Protein AF-A0A554KX60-F1 (afdb_monomer)

Structure (mmCIF, N/CA/C/O backbone):
data_AF-A0A554KX60-F1
#
_entry.id   AF-A0A554KX60-F1
#
loop_
_atom_site.group_PDB
_atom_site.id
_atom_site.type_symbol
_atom_site.label_atom_id
_atom_site.label_alt_id
_atom_site.label_comp_id
_atom_site.label_asym_id
_atom_site.label_entity_id
_atom_site.label_seq_id
_atom_site.pdbx_PDB_ins_code
_atom_site.Cartn_x
_atom_site.Cartn_y
_atom_site.Cartn_z
_atom_site.occupancy
_atom_site.B_iso_or_equiv
_atom_site.auth_seq_id
_atom_site.auth_comp_id
_atom_site.auth_asym_id
_atom_site.auth_atom_id
_atom_site.pdbx_PDB_model_num
ATOM 1 N N . MET A 1 1 ? 31.983 -10.894 28.088 1.00 49.62 1 MET A N 1
ATOM 2 C CA . MET A 1 1 ? 31.022 -10.189 27.208 1.00 49.62 1 MET A CA 1
ATOM 3 C C . MET A 1 1 ? 31.665 -9.902 25.844 1.00 49.62 1 MET A C 1
ATOM 5 O O . MET A 1 1 ? 32.229 -8.835 25.673 1.00 49.62 1 MET A O 1
ATOM 9 N N . LYS A 1 2 ? 31.689 -10.860 24.899 1.00 52.59 2 LYS A N 1
ATOM 10 C CA . LYS A 1 2 ? 32.369 -10.691 23.585 1.00 52.59 2 LYS A CA 1
ATOM 11 C C . LYS A 1 2 ? 31.673 -11.379 22.389 1.00 52.59 2 LYS A C 1
ATOM 13 O O . LYS A 1 2 ? 32.311 -11.606 21.372 1.00 52.59 2 LYS A O 1
ATOM 18 N N . LYS A 1 3 ? 30.386 -11.745 22.478 1.00 52.78 3 LYS A N 1
ATOM 19 C CA . LYS A 1 3 ? 29.718 -12.544 21.420 1.00 52.78 3 LYS A CA 1
ATOM 20 C C . LYS A 1 3 ? 28.420 -11.954 20.846 1.00 52.78 3 LYS A C 1
ATOM 22 O O . LYS A 1 3 ? 27.692 -12.668 20.177 1.00 52.78 3 LYS A O 1
ATOM 27 N N . LEU A 1 4 ? 28.138 -10.668 21.065 1.00 55.62 4 LEU A N 1
ATOM 28 C CA . LEU A 1 4 ? 26.902 -10.028 20.575 1.00 55.62 4 LEU A CA 1
ATOM 29 C C . LEU A 1 4 ? 27.042 -9.311 19.221 1.00 55.62 4 LEU A C 1
ATOM 31 O O . LEU A 1 4 ? 26.045 -8.861 18.673 1.00 55.62 4 LEU A O 1
ATOM 35 N N . PHE A 1 5 ? 28.251 -9.210 18.664 1.00 54.62 5 PHE A N 1
ATOM 36 C CA . PHE A 1 5 ? 28.483 -8.448 17.433 1.00 54.62 5 PHE A CA 1
ATOM 37 C C . PHE A 1 5 ? 28.232 -9.189 16.097 1.00 54.62 5 PHE A C 1
ATOM 39 O O . PHE A 1 5 ? 27.848 -8.516 15.144 1.00 54.62 5 PHE A O 1
ATOM 46 N N . PRO A 1 6 ? 28.384 -10.527 15.953 1.00 54.75 6 PRO A N 1
ATOM 47 C CA . PRO A 1 6 ? 28.265 -11.142 14.627 1.00 54.75 6 PRO A CA 1
ATOM 48 C C . PRO A 1 6 ? 26.807 -11.303 14.166 1.00 54.75 6 PRO A C 1
ATOM 50 O O . PRO A 1 6 ? 26.554 -11.432 12.974 1.00 54.75 6 PRO A O 1
ATOM 53 N N . THR A 1 7 ? 25.836 -11.257 15.083 1.00 55.84 7 THR A N 1
ATOM 54 C CA . THR A 1 7 ? 24.418 -11.489 14.767 1.00 55.84 7 THR A CA 1
ATOM 55 C C . THR A 1 7 ? 23.736 -10.274 14.129 1.00 55.84 7 THR A C 1
ATOM 57 O O . THR A 1 7 ? 22.766 -10.439 13.398 1.00 55.84 7 THR A O 1
ATOM 60 N N . LEU A 1 8 ? 24.260 -9.061 14.344 1.00 53.97 8 LEU A N 1
ATOM 61 C CA . LEU A 1 8 ? 23.749 -7.833 13.715 1.00 53.97 8 LEU A CA 1
ATOM 62 C C . LEU A 1 8 ? 24.118 -7.735 12.226 1.00 53.97 8 LEU A C 1
ATOM 64 O O . LEU A 1 8 ? 23.374 -7.146 11.449 1.00 53.97 8 LEU A O 1
ATOM 68 N N . LEU A 1 9 ? 25.223 -8.360 11.810 1.00 55.12 9 LEU A N 1
ATOM 69 C CA . LEU A 1 9 ? 25.667 -8.392 10.411 1.00 55.12 9 LEU A CA 1
ATOM 70 C C . LEU A 1 9 ? 24.905 -9.420 9.561 1.00 55.12 9 LEU A C 1
ATOM 72 O O . LEU A 1 9 ? 24.833 -9.268 8.347 1.00 55.12 9 LEU A O 1
ATOM 76 N N . ALA A 1 10 ? 24.289 -10.426 10.189 1.00 56.16 10 ALA A N 1
ATOM 77 C CA . ALA A 1 10 ? 23.431 -11.400 9.509 1.00 56.16 10 ALA A CA 1
ATOM 78 C C . ALA A 1 10 ? 22.021 -10.858 9.198 1.00 56.16 10 ALA A C 1
ATOM 80 O O . ALA A 1 10 ? 21.285 -11.472 8.432 1.00 56.16 10 ALA A O 1
ATOM 81 N N . PHE A 1 11 ? 21.656 -9.710 9.780 1.00 54.94 11 PHE A N 1
ATOM 82 C CA . PHE A 1 11 ? 20.419 -8.974 9.497 1.00 54.94 11 PHE A CA 1
ATOM 83 C C . PHE A 1 11 ? 20.669 -7.715 8.656 1.00 54.94 11 PHE A C 1
ATOM 85 O O . PHE A 1 11 ? 19.781 -6.874 8.515 1.00 54.94 11 PHE A O 1
ATOM 92 N N . ALA A 1 12 ? 21.873 -7.565 8.090 1.00 57.66 12 ALA A N 1
ATOM 93 C CA . ALA A 1 12 ? 22.060 -6.632 6.994 1.00 57.66 12 ALA A CA 1
ATOM 94 C C . ALA A 1 12 ? 21.225 -7.170 5.827 1.00 57.66 12 ALA A C 1
ATOM 96 O O . ALA A 1 12 ? 21.450 -8.311 5.403 1.00 57.66 12 ALA A O 1
ATOM 97 N N . PRO A 1 13 ? 20.232 -6.414 5.335 1.00 61.53 13 PRO A N 1
ATOM 98 C CA . PRO A 1 13 ? 19.430 -6.895 4.238 1.00 61.53 13 PRO A CA 1
ATOM 99 C C . PRO A 1 13 ? 20.387 -7.136 3.077 1.00 61.53 13 PRO A C 1
ATOM 101 O O . PRO A 1 13 ? 21.130 -6.243 2.669 1.00 61.53 13 PRO A O 1
ATOM 104 N N . SER A 1 14 ? 20.427 -8.378 2.606 1.00 54.72 14 SER A N 1
ATOM 105 C CA . SER A 1 14 ? 21.337 -8.844 1.563 1.00 54.72 14 SER A CA 1
ATOM 106 C C . SER A 1 14 ? 20.935 -8.309 0.187 1.00 54.72 14 SER A C 1
ATOM 108 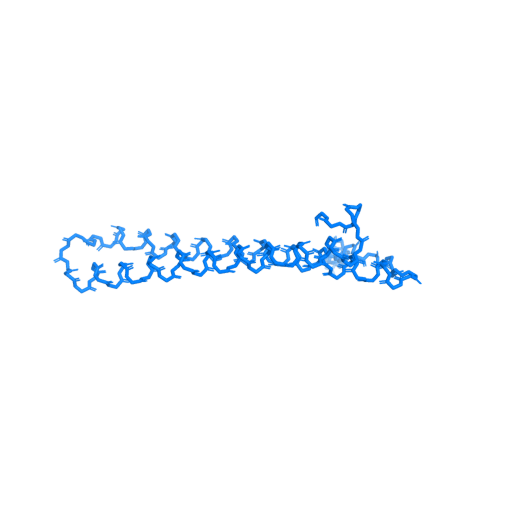O O . SER A 1 14 ? 21.009 -9.021 -0.809 1.00 54.72 14 SER A O 1
ATOM 110 N N . PHE A 1 15 ? 20.550 -7.033 0.114 1.00 55.22 15 PHE A N 1
ATOM 111 C CA . PHE A 1 15 ? 20.606 -6.228 -1.094 1.00 55.22 15 PHE A CA 1
ATOM 112 C C . PHE A 1 15 ? 22.085 -5.999 -1.420 1.00 55.22 15 PHE A C 1
ATOM 114 O O . PHE A 1 15 ? 22.609 -4.889 -1.359 1.00 55.22 15 PHE A O 1
ATOM 121 N N . ALA A 1 16 ? 22.796 -7.083 -1.727 1.00 49.97 16 ALA A N 1
ATOM 122 C CA . ALA A 1 16 ? 23.960 -6.999 -2.574 1.00 49.97 16 ALA A CA 1
ATOM 123 C C . ALA A 1 16 ? 23.444 -6.388 -3.880 1.00 49.97 16 ALA A C 1
ATOM 125 O O . ALA A 1 16 ? 22.784 -7.045 -4.682 1.00 49.97 16 ALA A O 1
ATOM 126 N N . LEU A 1 17 ? 23.635 -5.076 -3.988 1.00 54.38 17 LEU A N 1
ATOM 127 C CA . LEU A 1 17 ? 23.272 -4.233 -5.109 1.00 54.38 17 LEU A CA 1
ATOM 128 C C . LEU A 1 17 ? 23.979 -4.761 -6.360 1.00 54.38 17 LEU A C 1
ATOM 130 O O . LEU A 1 17 ? 25.075 -4.321 -6.698 1.00 54.38 17 LEU A O 1
ATOM 134 N N . ALA A 1 18 ? 23.342 -5.682 -7.077 1.00 56.53 18 ALA A N 1
ATOM 135 C CA . ALA A 1 18 ? 23.541 -5.785 -8.510 1.00 56.53 18 ALA A CA 1
ATOM 136 C C . ALA A 1 18 ? 22.934 -4.511 -9.112 1.00 56.53 18 ALA A C 1
ATOM 138 O O . ALA A 1 18 ? 21.760 -4.473 -9.479 1.00 56.53 18 ALA A O 1
ATOM 139 N N . ALA A 1 19 ? 23.709 -3.423 -9.090 1.00 58.84 19 ALA A N 1
ATOM 140 C CA . ALA A 1 19 ? 23.312 -2.170 -9.706 1.00 58.84 19 ALA A CA 1
ATOM 141 C C . ALA A 1 19 ? 23.093 -2.443 -11.203 1.00 58.84 19 ALA A C 1
ATOM 143 O O . ALA A 1 19 ? 23.999 -2.962 -11.861 1.00 58.84 19 ALA A O 1
ATOM 144 N N . PRO A 1 20 ? 21.899 -2.165 -11.745 1.00 61.06 20 PRO A N 1
ATOM 145 C CA . PRO A 1 20 ? 21.617 -2.444 -13.140 1.00 61.06 20 PRO A CA 1
ATOM 146 C C . PRO A 1 20 ? 22.523 -1.584 -14.024 1.00 61.06 20 PRO A C 1
ATOM 148 O O . PRO A 1 20 ? 22.617 -0.372 -13.842 1.00 61.06 20 PRO A O 1
ATOM 151 N N . THR A 1 21 ? 23.188 -2.219 -14.984 1.00 73.56 21 THR A N 1
ATOM 152 C CA . THR A 1 21 ? 24.113 -1.572 -15.929 1.00 73.56 21 THR A CA 1
ATOM 153 C C . THR A 1 21 ? 23.397 -0.838 -17.061 1.00 73.56 21 THR A C 1
ATOM 155 O O . THR A 1 21 ? 24.014 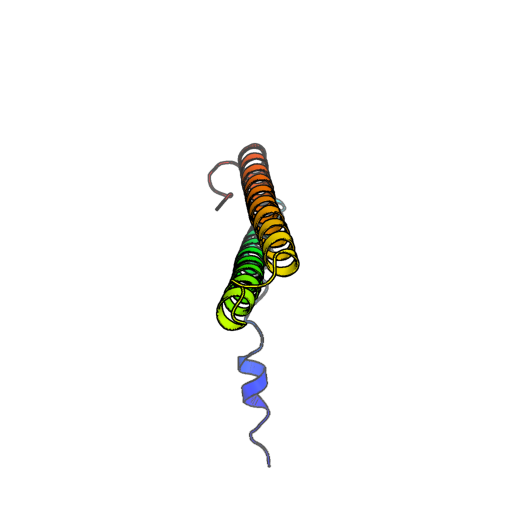-0.050 -17.770 1.00 73.56 21 THR A O 1
ATOM 158 N N . ASP A 1 22 ? 22.090 -1.064 -17.204 1.00 78.94 22 ASP A N 1
ATOM 159 C CA . ASP A 1 22 ? 21.263 -0.560 -18.295 1.00 78.94 22 ASP A CA 1
ATOM 160 C C . ASP A 1 22 ? 20.068 0.235 -17.765 1.00 78.94 22 ASP A C 1
ATOM 162 O O . ASP A 1 22 ? 19.444 -0.135 -16.766 1.00 78.94 22 ASP A O 1
ATOM 166 N N . PHE A 1 23 ? 19.669 1.285 -18.493 1.00 74.69 23 PHE A N 1
ATOM 167 C CA . PHE A 1 23 ? 18.499 2.112 -18.162 1.00 74.69 23 PHE A CA 1
ATOM 168 C C . PHE A 1 23 ? 17.221 1.273 -17.995 1.00 74.69 23 PHE A C 1
ATOM 170 O O . PHE A 1 23 ? 16.427 1.502 -17.083 1.00 74.69 23 PHE A O 1
ATOM 177 N N . LYS A 1 24 ? 17.059 0.231 -18.823 1.00 73.62 24 LYS A N 1
ATOM 178 C CA . LYS A 1 24 ? 15.931 -0.707 -18.731 1.00 73.62 24 LYS A CA 1
ATOM 179 C C . LYS A 1 24 ? 15.958 -1.519 -17.429 1.00 73.62 24 LYS A C 1
ATOM 181 O O . LYS A 1 24 ? 14.914 -1.732 -16.820 1.00 73.62 24 LYS A O 1
ATOM 186 N N . GLY A 1 25 ? 17.146 -1.934 -16.986 1.00 70.38 25 GLY A N 1
ATOM 187 C CA . GLY A 1 25 ? 17.334 -2.617 -15.706 1.00 70.3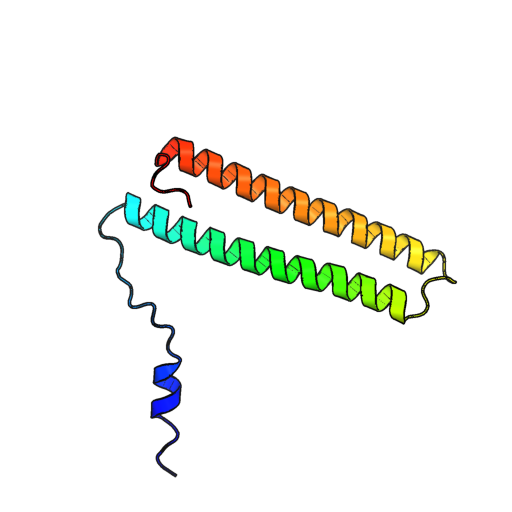8 25 GLY A CA 1
ATOM 188 C C . GLY A 1 25 ? 17.053 -1.701 -14.513 1.00 70.38 25 GLY A C 1
ATOM 189 O O . GLY A 1 25 ? 16.440 -2.137 -13.543 1.00 70.38 25 GLY A O 1
ATOM 190 N N . LEU A 1 26 ? 17.424 -0.418 -14.607 1.00 74.56 26 LEU A N 1
ATOM 191 C CA . LEU A 1 26 ? 17.154 0.583 -13.570 1.00 74.56 26 LEU A CA 1
ATOM 192 C C . LEU A 1 26 ? 15.653 0.857 -13.411 1.00 74.56 26 LEU A C 1
ATOM 194 O O . LEU A 1 26 ? 15.147 0.909 -12.288 1.00 74.56 26 LEU A O 1
ATOM 198 N N . ILE A 1 27 ? 14.925 0.968 -14.526 1.00 73.69 27 ILE A N 1
ATOM 199 C CA . ILE A 1 27 ? 13.469 1.137 -14.498 1.00 73.69 27 ILE A CA 1
ATOM 200 C C . ILE A 1 27 ? 12.784 -0.104 -13.918 1.00 73.69 27 ILE A C 1
ATOM 202 O O . ILE A 1 27 ? 11.917 0.039 -13.060 1.00 73.69 27 ILE A O 1
ATOM 206 N N . ASN A 1 28 ? 13.192 -1.309 -14.322 1.00 73.38 28 ASN A N 1
ATOM 207 C CA . ASN A 1 28 ? 12.638 -2.544 -13.768 1.00 73.38 28 ASN A CA 1
ATOM 208 C C . ASN A 1 28 ? 12.852 -2.651 -12.257 1.00 73.38 28 ASN A C 1
ATOM 210 O O . ASN A 1 28 ? 11.909 -2.947 -11.533 1.00 73.38 28 ASN A O 1
ATOM 214 N N . LEU A 1 29 ? 14.073 -2.385 -11.780 1.00 74.75 29 LEU A N 1
ATOM 215 C CA . LEU A 1 29 ? 14.391 -2.422 -10.352 1.00 74.75 29 LEU A CA 1
ATOM 216 C C . LEU A 1 29 ? 13.514 -1.433 -9.571 1.00 74.75 29 LEU A C 1
ATOM 218 O O . LEU A 1 29 ? 13.014 -1.754 -8.494 1.00 74.75 29 LEU A O 1
ATOM 222 N N . THR A 1 30 ? 13.304 -0.243 -10.138 1.00 72.56 30 THR A N 1
ATOM 223 C CA . THR A 1 30 ? 12.456 0.799 -9.551 1.00 72.56 30 THR A CA 1
ATOM 224 C C . THR A 1 30 ? 10.989 0.370 -9.516 1.00 72.56 30 THR A C 1
ATOM 226 O O . THR A 1 30 ? 10.334 0.526 -8.490 1.00 72.56 30 THR A O 1
ATOM 229 N N . LEU A 1 31 ? 10.468 -0.204 -10.603 1.00 72.75 31 LEU A N 1
ATOM 230 C CA . LEU A 1 31 ? 9.091 -0.698 -10.673 1.00 72.75 31 LEU A CA 1
ATOM 231 C C . LEU A 1 31 ? 8.838 -1.863 -9.715 1.00 72.75 31 LEU A C 1
ATOM 233 O O . LEU A 1 31 ? 7.786 -1.901 -9.084 1.00 72.75 31 LEU A O 1
ATOM 237 N N . ASP A 1 32 ? 9.803 -2.768 -9.568 1.00 74.62 32 ASP A N 1
ATOM 238 C CA . ASP A 1 32 ? 9.714 -3.895 -8.640 1.00 74.62 32 ASP A CA 1
ATOM 239 C C . ASP A 1 32 ? 9.666 -3.406 -7.183 1.00 74.62 32 ASP A C 1
ATOM 241 O O . ASP A 1 32 ? 8.772 -3.770 -6.418 1.00 74.6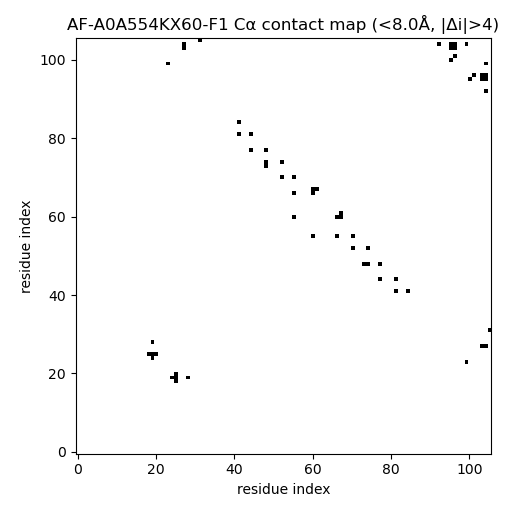2 32 ASP A O 1
ATOM 245 N N . HIS A 1 33 ? 10.535 -2.454 -6.820 1.00 75.19 33 HIS A N 1
ATOM 246 C CA . HIS A 1 33 ? 10.501 -1.820 -5.498 1.00 75.19 33 HIS A CA 1
ATOM 247 C C . HIS A 1 33 ? 9.195 -1.062 -5.246 1.00 75.19 33 HIS A C 1
ATOM 249 O O . HIS A 1 33 ? 8.644 -1.139 -4.145 1.00 75.19 33 HIS A O 1
ATOM 255 N N . ILE A 1 34 ? 8.680 -0.348 -6.253 1.00 75.69 34 ILE A N 1
ATOM 256 C CA . ILE A 1 34 ? 7.384 0.326 -6.158 1.00 75.69 34 ILE A CA 1
ATOM 257 C C . ILE A 1 34 ? 6.279 -0.705 -5.934 1.00 75.69 34 ILE A C 1
ATOM 259 O O . ILE A 1 34 ? 5.485 -0.503 -5.024 1.00 75.69 34 ILE A O 1
ATOM 263 N N . ASN A 1 35 ? 6.238 -1.810 -6.686 1.00 75.00 35 ASN A N 1
ATOM 264 C CA . ASN A 1 35 ? 5.228 -2.861 -6.526 1.00 75.00 35 ASN A CA 1
ATOM 265 C C . ASN A 1 35 ? 5.250 -3.473 -5.122 1.00 75.00 35 ASN A C 1
ATOM 267 O O . ASN A 1 35 ? 4.197 -3.589 -4.492 1.00 75.00 35 ASN A O 1
ATOM 271 N N . VAL A 1 36 ? 6.433 -3.809 -4.602 1.00 79.75 36 VAL A N 1
ATOM 272 C CA . VAL A 1 36 ? 6.585 -4.345 -3.241 1.00 79.75 36 VAL A CA 1
ATOM 273 C C . VAL A 1 36 ? 6.110 -3.332 -2.196 1.00 79.75 36 VAL A C 1
ATOM 275 O O . VAL A 1 36 ? 5.347 -3.686 -1.295 1.00 79.75 36 VAL A O 1
ATOM 278 N N . ALA A 1 37 ? 6.499 -2.060 -2.330 1.00 75.44 37 ALA A N 1
ATOM 279 C CA . ALA A 1 37 ? 6.065 -1.001 -1.423 1.00 75.44 37 ALA A CA 1
ATOM 280 C 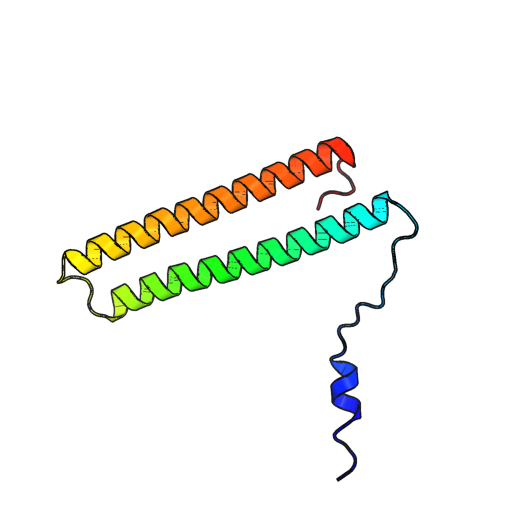C . ALA A 1 37 ? 4.543 -0.782 -1.479 1.00 75.44 37 ALA A C 1
ATOM 282 O O . ALA A 1 37 ? 3.896 -0.652 -0.440 1.00 75.44 37 ALA A O 1
ATOM 283 N N . LEU A 1 38 ? 3.953 -0.799 -2.676 1.00 79.50 38 LEU A N 1
ATOM 284 C CA . LEU A 1 38 ? 2.513 -0.657 -2.893 1.00 79.50 38 LEU A CA 1
ATOM 285 C C . LEU A 1 38 ? 1.741 -1.802 -2.241 1.00 79.50 38 LEU A C 1
ATOM 287 O O . LEU A 1 38 ? 0.744 -1.561 -1.565 1.00 79.50 38 LEU A O 1
ATOM 291 N N . PHE A 1 39 ? 2.228 -3.034 -2.396 1.00 78.62 39 PHE A N 1
ATOM 292 C CA . PHE A 1 39 ? 1.628 -4.215 -1.783 1.00 78.62 39 PHE A CA 1
ATOM 293 C C . PHE A 1 39 ? 1.702 -4.155 -0.252 1.00 78.62 39 PHE A C 1
ATOM 295 O O . PHE A 1 39 ? 0.710 -4.417 0.431 1.00 78.62 39 PHE A O 1
ATOM 302 N N . ALA A 1 40 ? 2.839 -3.721 0.299 1.00 78.56 40 ALA A N 1
ATOM 303 C CA . ALA A 1 40 ? 2.994 -3.505 1.735 1.00 78.56 40 ALA A CA 1
ATOM 304 C C . ALA A 1 40 ? 2.026 -2.432 2.271 1.00 78.56 40 ALA A C 1
ATOM 306 O O . ALA A 1 40 ? 1.394 -2.634 3.311 1.00 78.56 40 ALA A O 1
ATOM 307 N N . ILE A 1 41 ? 1.855 -1.320 1.545 1.00 80.50 41 ILE A N 1
ATOM 308 C CA . ILE A 1 41 ? 0.892 -0.261 1.887 1.00 80.50 41 ILE A CA 1
ATOM 309 C C . ILE A 1 41 ? -0.545 -0.786 1.817 1.00 80.50 41 ILE A C 1
ATOM 311 O O . ILE A 1 41 ? -1.341 -0.490 2.705 1.00 80.50 41 ILE A O 1
ATOM 315 N N . LEU A 1 42 ? -0.878 -1.591 0.806 1.00 82.25 42 LEU A N 1
ATOM 316 C CA . LEU A 1 42 ? -2.193 -2.217 0.651 1.00 82.25 42 LEU A CA 1
ATOM 317 C C . LEU A 1 42 ? -2.533 -3.119 1.841 1.00 82.25 42 LEU A C 1
ATOM 319 O O . LEU A 1 42 ? -3.618 -2.996 2.407 1.00 82.25 42 LEU A O 1
ATOM 323 N N . ILE A 1 43 ? -1.594 -3.970 2.261 1.00 81.81 43 ILE A N 1
ATOM 324 C CA . ILE A 1 43 ? -1.758 -4.833 3.436 1.00 81.81 43 ILE A CA 1
ATOM 325 C C . ILE A 1 43 ? -1.945 -3.990 4.701 1.00 81.81 43 ILE A C 1
ATOM 327 O O . ILE A 1 43 ? -2.879 -4.232 5.466 1.00 81.81 43 ILE A O 1
ATOM 331 N N . LEU A 1 44 ? -1.103 -2.976 4.917 1.00 82.75 44 LEU A N 1
ATOM 332 C CA . LEU A 1 44 ? -1.221 -2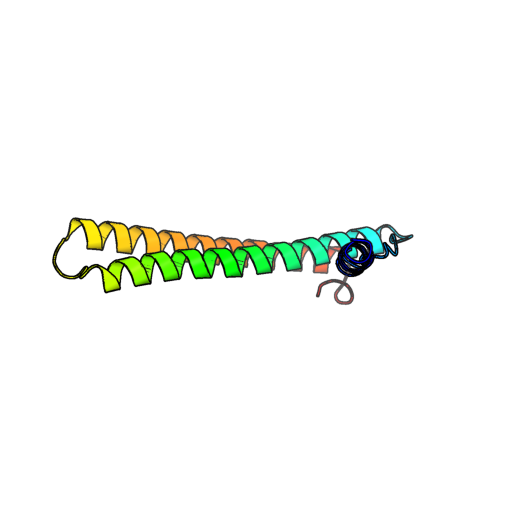.079 6.071 1.00 82.75 44 LEU A CA 1
ATOM 333 C C . LEU A 1 44 ? -2.567 -1.350 6.098 1.00 82.75 44 LEU A C 1
ATOM 335 O O . LEU A 1 44 ? -3.228 -1.320 7.137 1.00 82.75 44 LEU A O 1
ATOM 339 N N . ALA A 1 45 ? -2.999 -0.799 4.964 1.00 80.19 45 ALA A N 1
ATOM 340 C CA . ALA A 1 45 ? -4.293 -0.143 4.832 1.00 80.19 45 ALA A CA 1
ATOM 341 C C . ALA A 1 45 ? -5.435 -1.110 5.170 1.00 80.19 45 ALA A C 1
ATOM 343 O O . ALA A 1 45 ? -6.349 -0.752 5.914 1.00 80.19 45 ALA A O 1
ATOM 344 N N . TRP A 1 46 ? -5.347 -2.354 4.697 1.00 82.56 46 TRP A N 1
ATOM 345 C CA . TRP A 1 46 ? -6.318 -3.399 5.001 1.00 82.56 46 TRP A CA 1
ATOM 346 C C . TRP A 1 46 ? -6.388 -3.682 6.508 1.00 82.56 46 TRP A C 1
ATOM 348 O O . TRP A 1 46 ? -7.466 -3.612 7.097 1.00 82.56 46 TRP A O 1
ATOM 358 N N . PHE A 1 47 ? -5.245 -3.891 7.169 1.00 84.81 47 PHE A N 1
ATOM 359 C CA . PHE A 1 47 ? -5.191 -4.084 8.622 1.00 84.81 47 PHE A CA 1
ATOM 360 C C . PHE A 1 47 ? -5.783 -2.905 9.396 1.00 84.81 47 PHE A C 1
ATOM 362 O O . PHE A 1 47 ? -6.527 -3.118 10.350 1.00 84.81 47 PHE A O 1
ATOM 369 N N . VAL A 1 48 ? -5.499 -1.666 8.988 1.00 83.88 48 VAL A N 1
ATOM 370 C CA . VAL A 1 48 ? -6.036 -0.470 9.653 1.00 83.88 48 VAL A CA 1
ATOM 371 C C . VAL A 1 48 ? -7.557 -0.405 9.522 1.00 83.88 48 VAL A C 1
ATOM 373 O O . VAL A 1 48 ? -8.241 -0.187 10.523 1.00 83.88 48 VAL A O 1
ATOM 376 N N . VAL A 1 49 ? -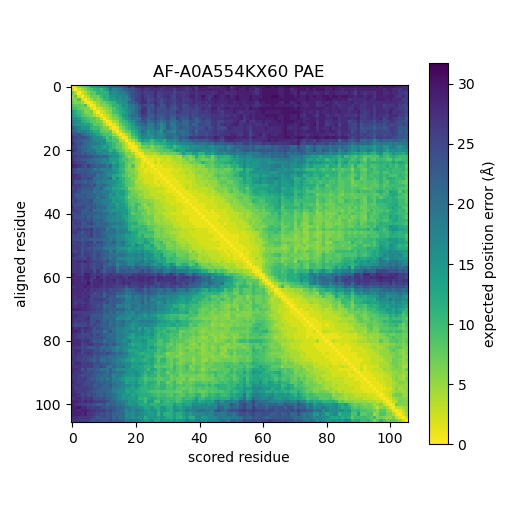8.101 -0.626 8.323 1.00 81.06 49 VAL A N 1
ATOM 377 C CA . VAL A 1 49 ? -9.553 -0.615 8.091 1.00 81.06 49 VAL A CA 1
ATOM 378 C C . VAL A 1 49 ? -10.231 -1.706 8.922 1.00 81.06 49 VAL A C 1
ATOM 380 O O . VAL A 1 49 ? -11.174 -1.415 9.660 1.00 81.06 49 VAL A O 1
ATOM 383 N N . PHE A 1 50 ? -9.717 -2.936 8.894 1.00 81.31 50 PHE A N 1
ATOM 384 C CA . PHE A 1 50 ? -10.291 -4.045 9.659 1.00 81.31 50 PHE A CA 1
ATOM 385 C C . PHE A 1 50 ? -10.136 -3.881 11.172 1.00 81.31 50 PHE A C 1
ATOM 387 O O . PHE A 1 50 ? -11.072 -4.188 11.903 1.00 81.31 50 PHE A O 1
ATOM 394 N N . ALA A 1 51 ? -9.022 -3.335 11.663 1.00 82.69 51 ALA A N 1
ATOM 395 C CA . ALA A 1 51 ? -8.845 -3.043 13.085 1.00 82.69 51 ALA A CA 1
ATOM 396 C C . ALA A 1 51 ? -9.843 -1.983 13.576 1.00 82.69 51 ALA A C 1
ATOM 398 O O . ALA A 1 51 ? -10.411 -2.116 14.661 1.00 82.69 51 ALA A O 1
ATOM 399 N N . LYS A 1 52 ? -10.111 -0.949 12.765 1.00 78.50 52 LYS A N 1
ATOM 400 C CA . LYS A 1 52 ? -11.144 0.054 13.065 1.00 78.50 52 LYS A CA 1
ATOM 401 C C . LYS A 1 52 ? -12.536 -0.573 13.074 1.00 78.50 52 LYS A C 1
ATOM 403 O O . LYS A 1 52 ? -13.315 -0.284 13.979 1.00 78.50 52 LYS A O 1
ATOM 408 N N . ILE A 1 53 ? -12.831 -1.456 12.119 1.00 76.38 53 ILE A N 1
ATOM 409 C CA . ILE A 1 53 ? -14.106 -2.181 12.052 1.00 76.38 53 ILE A CA 1
ATOM 410 C C . ILE A 1 53 ? -14.285 -3.102 13.269 1.00 76.38 53 ILE A C 1
ATOM 412 O O . ILE A 1 53 ? -15.314 -3.045 13.939 1.00 76.38 53 ILE A O 1
ATOM 416 N N . ALA A 1 54 ? -13.273 -3.904 13.601 1.00 79.06 54 ALA A N 1
ATOM 417 C CA . ALA A 1 54 ? -13.290 -4.816 14.741 1.00 79.06 54 ALA A CA 1
ATOM 418 C C . ALA A 1 54 ? -13.415 -4.066 16.075 1.00 79.06 54 ALA A C 1
ATOM 420 O O . ALA A 1 54 ? -14.184 -4.478 16.940 1.00 79.06 54 ALA A O 1
ATOM 421 N N . GLY A 1 55 ? -12.730 -2.926 16.220 1.00 75.31 55 GLY A N 1
ATOM 422 C CA . GLY A 1 55 ? -12.876 -2.044 17.378 1.00 75.31 55 GLY A CA 1
ATOM 423 C C . GLY A 1 55 ? -14.293 -1.482 17.526 1.00 75.31 55 GLY A C 1
ATOM 424 O O . GLY A 1 55 ? -14.785 -1.351 18.644 1.00 75.31 55 GLY A O 1
ATOM 425 N N . TYR A 1 56 ? -14.985 -1.213 16.416 1.00 70.38 56 TYR A N 1
ATOM 426 C CA . TYR A 1 56 ? -16.390 -0.795 16.423 1.00 70.38 56 TYR A CA 1
ATOM 427 C C . TYR A 1 56 ? -17.344 -1.905 16.883 1.00 70.38 56 TYR A C 1
ATOM 429 O O . TYR A 1 56 ? -18.258 -1.644 17.666 1.00 70.38 56 TYR A O 1
ATOM 437 N N . ILE A 1 57 ? -17.121 -3.138 16.422 1.00 71.88 57 ILE A N 1
ATOM 438 C CA . ILE A 1 57 ? -17.937 -4.304 16.790 1.00 71.88 57 ILE A CA 1
ATOM 439 C C . ILE A 1 57 ? -17.697 -4.683 18.259 1.00 71.88 57 ILE A C 1
ATOM 441 O O . ILE A 1 57 ? -18.652 -4.855 19.014 1.00 71.88 57 ILE A O 1
ATOM 445 N N . GLY A 1 58 ? -16.433 -4.742 18.693 1.00 73.44 58 GLY A N 1
ATOM 446 C CA . GLY A 1 58 ? -16.057 -5.087 20.067 1.00 73.44 58 GLY A CA 1
ATOM 447 C C . GLY A 1 58 ? -16.488 -4.054 21.114 1.00 73.44 58 GLY A C 1
ATOM 448 O O . GLY A 1 58 ? -16.727 -4.412 22.262 1.00 73.44 58 GLY A O 1
ATOM 449 N N . ALA A 1 59 ? -16.654 -2.787 20.724 1.00 67.50 59 ALA A N 1
ATOM 450 C CA . ALA A 1 59 ? -17.131 -1.722 21.608 1.00 67.50 59 ALA A CA 1
ATOM 451 C C . ALA A 1 59 ? -18.667 -1.679 21.779 1.00 67.50 59 ALA A C 1
ATOM 453 O O . ALA A 1 59 ? -19.181 -0.705 22.330 1.00 67.50 59 ALA A O 1
ATOM 454 N N . GLY A 1 60 ? -19.411 -2.687 21.300 1.00 58.41 60 GLY A N 1
ATOM 455 C CA . GLY A 1 60 ? -20.870 -2.759 21.461 1.00 58.41 60 GLY A CA 1
ATOM 456 C C . GLY A 1 60 ? -21.646 -1.797 20.554 1.00 58.41 60 GLY A C 1
ATOM 457 O O . GLY A 1 60 ? -22.686 -1.277 20.951 1.00 58.41 60 GLY A O 1
ATOM 458 N N . GLY A 1 61 ? -21.144 -1.537 19.339 1.00 56.44 61 GLY A N 1
ATOM 459 C CA . GLY A 1 61 ? -21.578 -0.473 18.416 1.00 56.44 61 GLY A CA 1
ATOM 460 C C . GLY A 1 61 ? -23.016 -0.504 17.866 1.00 56.44 61 GLY A C 1
ATOM 461 O O . GLY A 1 61 ? -23.275 0.174 16.876 1.00 56.44 61 GLY A O 1
ATOM 462 N N . GLY A 1 62 ? -23.945 -1.247 18.471 1.00 56.50 62 GLY A N 1
ATOM 463 C CA . GLY A 1 62 ? -25.353 -1.306 18.055 1.00 56.50 62 GLY A CA 1
ATOM 464 C C . GLY A 1 62 ? -26.261 -0.213 18.636 1.00 56.50 62 GLY A C 1
ATOM 465 O O . GLY A 1 62 ? -27.398 -0.100 18.193 1.00 56.50 62 GLY A O 1
ATOM 466 N N . GLY A 1 63 ? -25.799 0.572 19.620 1.00 58.50 63 GLY A N 1
ATOM 467 C CA . GLY A 1 63 ? -26.665 1.493 20.378 1.00 58.50 63 GLY A CA 1
ATOM 468 C C . GLY A 1 63 ? -26.564 2.987 20.044 1.00 58.50 63 GLY A C 1
ATOM 469 O O . GLY A 1 63 ? -27.485 3.729 20.361 1.00 58.50 63 GLY A O 1
ATOM 470 N N . ASP A 1 64 ? -25.478 3.443 19.409 1.00 66.44 64 ASP A N 1
ATOM 471 C CA . ASP A 1 64 ? -25.199 4.874 19.190 1.00 66.44 64 ASP A CA 1
ATOM 472 C C . ASP A 1 64 ? -25.208 5.233 17.692 1.00 66.44 64 ASP A C 1
ATOM 474 O O . ASP A 1 64 ? -24.282 4.893 16.948 1.00 66.44 64 ASP A O 1
ATOM 478 N N . GLU A 1 65 ? -26.197 6.008 17.235 1.00 67.06 65 GLU A N 1
ATOM 479 C CA . GLU A 1 65 ? -26.310 6.444 15.828 1.00 67.06 65 GLU A CA 1
ATOM 480 C C . GLU A 1 65 ? -25.072 7.211 15.324 1.00 67.06 65 GLU A C 1
ATOM 482 O O . GLU A 1 65 ? -24.656 7.050 14.173 1.00 67.06 65 GLU A O 1
ATOM 487 N N . LYS A 1 66 ? -24.416 7.993 16.196 1.00 68.12 66 LYS A N 1
ATOM 488 C CA . LYS A 1 66 ? -23.163 8.708 15.874 1.00 68.12 66 LYS A CA 1
ATOM 489 C C . LYS A 1 66 ? -21.995 7.769 15.583 1.00 68.12 66 LYS A C 1
ATOM 491 O O . LYS A 1 66 ? -21.126 8.083 14.774 1.00 68.12 66 LYS A O 1
ATOM 496 N N . LYS A 1 67 ? -21.959 6.622 16.256 1.00 65.12 67 LYS A N 1
ATOM 497 C CA . LYS A 1 67 ? -20.937 5.594 16.052 1.00 65.12 67 LYS A CA 1
ATOM 498 C C . LYS A 1 67 ? -21.186 4.863 14.732 1.00 65.12 67 LYS A C 1
ATOM 500 O O . LYS A 1 67 ? -20.258 4.633 13.959 1.00 65.12 67 LYS A O 1
ATOM 505 N N . MET A 1 68 ? -22.447 4.609 14.400 1.00 68.12 68 MET A N 1
ATOM 506 C CA . MET A 1 68 ? -22.810 3.953 13.147 1.00 68.12 68 MET A CA 1
ATOM 507 C C . MET A 1 68 ? -22.533 4.819 11.905 1.00 68.12 68 MET A C 1
ATOM 509 O O . MET A 1 68 ? -22.092 4.297 10.879 1.00 68.12 68 MET A O 1
ATOM 513 N N . SER A 1 69 ? -22.733 6.140 11.975 1.00 73.38 69 SER A N 1
ATOM 514 C CA . SER A 1 69 ? -22.414 7.048 10.861 1.00 73.38 69 SER A CA 1
ATOM 515 C C . SER A 1 69 ? -20.904 7.182 10.623 1.00 73.38 69 SER A C 1
ATOM 517 O O . SER A 1 69 ? -20.453 7.080 9.481 1.00 73.38 69 SER A O 1
ATOM 519 N N . ALA A 1 70 ? -20.107 7.301 11.687 1.00 72.06 70 ALA A N 1
ATOM 520 C CA . ALA A 1 70 ? -18.647 7.351 11.602 1.00 72.06 70 ALA A CA 1
ATOM 521 C C . ALA A 1 70 ? -18.035 6.032 11.088 1.00 72.06 70 ALA A C 1
ATOM 523 O O . ALA A 1 70 ? -17.062 6.048 10.324 1.00 72.06 70 ALA A O 1
ATOM 524 N N . PHE A 1 71 ? -18.633 4.891 11.443 1.00 74.38 71 PHE A N 1
ATOM 525 C CA . PHE A 1 71 ? -18.285 3.593 10.871 1.00 74.38 71 PHE A CA 1
ATOM 526 C C . PHE A 1 71 ? -18.547 3.547 9.362 1.00 74.38 71 PHE A C 1
ATOM 528 O O . PHE A 1 71 ? -17.641 3.226 8.594 1.00 74.38 71 PHE A O 1
ATOM 535 N N . LYS A 1 72 ? -19.758 3.923 8.923 1.00 75.44 72 LYS A N 1
ATOM 536 C CA . LYS A 1 72 ? -20.126 3.951 7.497 1.00 75.44 72 LYS A CA 1
ATOM 537 C C . LYS A 1 72 ? -19.191 4.849 6.695 1.00 75.44 72 LYS A C 1
ATOM 539 O O . LYS A 1 72 ? -18.751 4.458 5.621 1.00 75.44 72 LYS A O 1
ATOM 544 N N . GLN A 1 73 ? -18.849 6.015 7.236 1.00 79.62 73 GLN A N 1
ATOM 545 C CA . GLN A 1 73 ? -17.927 6.947 6.599 1.00 79.62 73 GLN A CA 1
ATOM 546 C C . GLN A 1 73 ? -16.521 6.344 6.464 1.00 79.62 73 GLN A C 1
ATOM 548 O O . GLN A 1 73 ? -15.955 6.342 5.374 1.00 79.62 73 GLN A O 1
ATOM 553 N N . THR A 1 74 ? -15.983 5.761 7.538 1.00 78.31 74 THR A N 1
ATOM 554 C CA . THR A 1 74 ? -14.658 5.116 7.523 1.00 78.31 74 THR A CA 1
ATOM 555 C C . THR A 1 74 ? -14.613 3.926 6.563 1.00 78.31 74 THR A C 1
ATOM 557 O O . THR A 1 74 ? -13.646 3.776 5.821 1.00 78.31 74 THR A O 1
ATOM 560 N N . ALA A 1 75 ? -15.667 3.109 6.527 1.00 78.69 75 ALA A N 1
ATOM 561 C CA . ALA A 1 75 ? -15.779 1.992 5.595 1.00 78.69 75 ALA A CA 1
ATOM 562 C C . ALA A 1 75 ? -15.838 2.477 4.138 1.00 78.69 75 ALA A C 1
ATOM 564 O O . ALA A 1 75 ? -15.114 1.958 3.292 1.00 78.69 75 ALA A O 1
ATOM 565 N N . LEU A 1 76 ? -16.638 3.509 3.848 1.00 80.62 76 LEU A N 1
ATOM 566 C CA . LEU A 1 76 ? -16.777 4.058 2.500 1.00 80.62 76 LEU A CA 1
ATOM 567 C C . LEU A 1 76 ? -15.451 4.636 1.985 1.00 80.62 76 LEU A C 1
ATOM 569 O O . LEU A 1 76 ? -15.021 4.298 0.884 1.00 80.62 76 LEU A O 1
ATOM 573 N N . PHE A 1 77 ? -14.768 5.455 2.793 1.00 78.69 77 PHE A N 1
ATOM 574 C CA . PHE A 1 77 ? -13.470 6.028 2.421 1.00 78.69 77 PHE A CA 1
ATOM 575 C C . PHE A 1 77 ? -12.348 4.985 2.386 1.00 78.69 77 PHE A C 1
ATOM 577 O O . PHE A 1 77 ? -11.462 5.088 1.542 1.00 78.69 77 PHE A O 1
ATOM 584 N N . GLY A 1 78 ? -12.400 3.958 3.239 1.00 78.62 78 GLY A N 1
ATOM 585 C CA . GLY A 1 78 ? -11.466 2.833 3.190 1.00 78.62 78 GLY A CA 1
ATOM 586 C C . GLY A 1 78 ? -11.577 2.051 1.880 1.00 78.62 78 GLY A C 1
ATOM 587 O O . GLY A 1 78 ? -10.569 1.793 1.226 1.00 78.62 78 GLY A O 1
ATOM 588 N N . VAL A 1 79 ? -12.803 1.740 1.446 1.00 83.25 79 VAL A N 1
ATOM 589 C CA . VAL A 1 79 ? -13.057 1.048 0.171 1.00 83.25 79 VAL A CA 1
ATOM 590 C C . VAL A 1 79 ? -12.687 1.928 -1.026 1.00 83.25 79 VAL A C 1
ATOM 592 O O . VAL A 1 79 ? -12.024 1.451 -1.944 1.00 83.25 79 VAL A O 1
ATOM 595 N N . LEU A 1 80 ? -13.045 3.216 -1.006 1.00 85.12 80 LEU A N 1
ATOM 596 C CA . LEU A 1 80 ? -12.648 4.173 -2.047 1.00 85.12 80 LEU A CA 1
ATOM 597 C C . LEU A 1 80 ? -11.123 4.308 -2.158 1.00 85.12 80 LEU A C 1
ATOM 599 O O . LEU A 1 80 ? -10.592 4.331 -3.266 1.00 85.12 80 LEU A O 1
ATOM 603 N N . GLY A 1 81 ? -10.413 4.347 -1.028 1.00 81.94 81 GLY A N 1
ATOM 604 C CA . GLY A 1 81 ? -8.952 4.393 -0.997 1.00 81.94 81 GLY A CA 1
ATOM 605 C C . GLY A 1 81 ? -8.315 3.144 -1.608 1.00 81.94 81 GLY A C 1
ATOM 606 O O . GLY A 1 81 ? -7.405 3.258 -2.428 1.00 81.94 81 GLY A O 1
ATOM 607 N N . LEU A 1 82 ? -8.834 1.956 -1.278 1.00 81.25 82 LEU A N 1
ATOM 608 C CA . LEU A 1 82 ? -8.381 0.692 -1.871 1.00 81.25 82 LEU A CA 1
ATOM 609 C C . LEU A 1 82 ? -8.645 0.640 -3.383 1.00 81.25 82 LEU A C 1
ATOM 611 O O . LEU A 1 82 ? -7.773 0.226 -4.144 1.00 81.25 82 LEU A O 1
ATOM 615 N N . ALA A 1 83 ? -9.815 1.102 -3.829 1.00 83.62 83 ALA A N 1
ATOM 616 C CA . ALA A 1 83 ? -10.146 1.174 -5.248 1.00 83.62 83 ALA A CA 1
ATOM 617 C C . ALA A 1 83 ? -9.204 2.125 -6.008 1.00 83.62 83 ALA A C 1
ATOM 619 O O . ALA A 1 83 ? -8.699 1.767 -7.069 1.00 83.62 83 ALA A O 1
ATOM 620 N N . ALA A 1 84 ? -8.904 3.303 -5.453 1.00 85.56 84 ALA A N 1
ATOM 621 C CA . ALA A 1 84 ? -7.970 4.251 -6.059 1.00 85.56 84 ALA A CA 1
ATOM 622 C C . ALA A 1 84 ? -6.541 3.685 -6.158 1.00 85.56 84 ALA A C 1
ATOM 624 O O . ALA A 1 84 ? -5.887 3.842 -7.188 1.00 85.56 84 ALA A O 1
ATOM 625 N N . LEU A 1 85 ? -6.077 2.977 -5.122 1.00 79.94 85 LEU A N 1
ATOM 626 C CA . LEU A 1 85 ? -4.790 2.271 -5.121 1.00 79.94 85 LEU A CA 1
ATOM 627 C C . LEU A 1 85 ? -4.717 1.201 -6.219 1.00 79.94 85 LEU A C 1
ATOM 629 O O . LEU A 1 85 ? -3.707 1.110 -6.915 1.00 79.94 85 LEU A O 1
ATOM 633 N N . LEU A 1 86 ? -5.793 0.435 -6.423 1.00 80.81 86 LEU A N 1
ATOM 634 C CA . LEU A 1 86 ? -5.880 -0.554 -7.503 1.00 80.81 86 LEU A CA 1
ATOM 635 C C . LEU A 1 86 ? -5.873 0.094 -8.891 1.00 80.81 86 LEU A C 1
ATOM 637 O O . LEU A 1 86 ? -5.194 -0.401 -9.788 1.00 80.81 86 LEU A O 1
ATOM 641 N N . VAL A 1 87 ? -6.588 1.208 -9.070 1.00 85.50 87 VAL A N 1
ATOM 642 C CA . VAL A 1 87 ? -6.581 1.967 -10.331 1.00 85.50 87 VAL A CA 1
ATOM 643 C C . VAL A 1 87 ? -5.184 2.506 -10.626 1.00 85.50 87 VAL A C 1
ATOM 645 O O . VAL A 1 87 ? -4.706 2.372 -11.751 1.00 85.50 87 VAL A O 1
ATOM 648 N N . TYR A 1 88 ? -4.502 3.063 -9.624 1.00 80.50 88 TYR A N 1
ATOM 649 C CA . TYR A 1 88 ? -3.125 3.530 -9.768 1.00 80.50 88 TYR A CA 1
ATOM 650 C C . TYR A 1 88 ? -2.172 2.387 -10.137 1.00 80.50 88 TYR A C 1
ATOM 652 O O . TYR A 1 88 ? -1.372 2.523 -11.062 1.00 80.50 88 TYR A O 1
ATOM 660 N N . TRP A 1 89 ? -2.298 1.236 -9.473 1.00 77.75 89 TRP A N 1
ATOM 661 C CA . TRP A 1 89 ? -1.501 0.051 -9.782 1.00 77.75 89 TRP A CA 1
ATOM 662 C C . TRP A 1 89 ? -1.746 -0.461 -11.211 1.00 77.75 89 TRP A C 1
ATOM 664 O O . TRP A 1 89 ? -0.796 -0.705 -11.957 1.00 77.75 89 TRP A O 1
ATOM 674 N N . GLY A 1 90 ? -3.009 -0.539 -11.640 1.00 76.69 90 GLY A N 1
ATOM 675 C CA . GLY A 1 90 ? -3.373 -0.905 -13.009 1.00 76.69 90 GLY A CA 1
ATOM 676 C C . GLY A 1 90 ? -2.835 0.083 -14.047 1.00 76.69 90 GLY A C 1
ATOM 677 O O . GLY A 1 90 ? -2.274 -0.329 -15.062 1.00 76.69 90 GLY A O 1
ATOM 678 N N . ALA A 1 91 ? -2.922 1.387 -13.776 1.00 78.38 91 ALA A N 1
ATOM 679 C CA . ALA A 1 91 ? -2.365 2.420 -14.645 1.00 78.38 91 ALA A CA 1
ATOM 680 C C . ALA A 1 91 ? -0.835 2.302 -14.764 1.00 78.38 91 ALA A C 1
ATOM 682 O O . ALA A 1 91 ? -0.303 2.348 -15.873 1.00 78.38 91 ALA A O 1
ATOM 683 N N . ALA A 1 92 ? -0.129 2.069 -13.653 1.00 75.12 92 ALA A N 1
ATOM 684 C CA . ALA A 1 92 ? 1.318 1.857 -13.652 1.00 75.12 92 ALA A CA 1
ATOM 685 C C . ALA A 1 92 ? 1.723 0.633 -14.495 1.00 75.12 92 ALA A C 1
ATOM 687 O O . ALA A 1 92 ? 2.678 0.704 -15.270 1.00 75.12 92 ALA A O 1
ATOM 688 N N . LYS A 1 93 ? 0.958 -0.465 -14.421 1.00 75.44 93 LYS A N 1
ATOM 689 C CA . LYS A 1 93 ? 1.157 -1.654 -15.264 1.00 75.44 93 LYS A CA 1
ATOM 690 C C . LYS A 1 93 ? 0.932 -1.375 -16.747 1.00 75.44 93 LYS A C 1
ATOM 692 O O . LYS A 1 93 ? 1.730 -1.82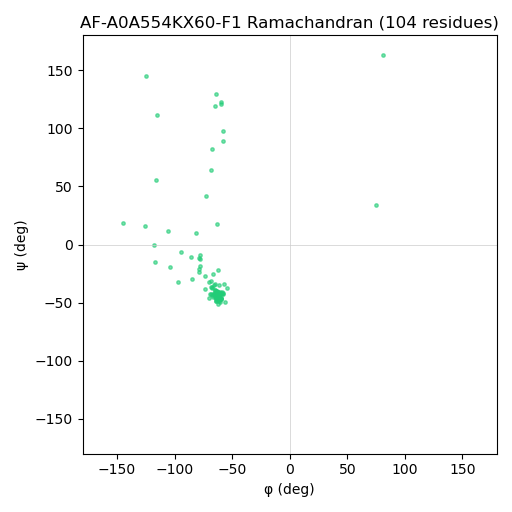4 -17.564 1.00 75.44 93 LYS A O 1
ATOM 697 N N . ILE A 1 94 ? -0.106 -0.618 -17.102 1.00 79.12 94 ILE A N 1
ATOM 698 C CA . ILE A 1 94 ? -0.389 -0.245 -18.499 1.00 79.12 94 ILE A CA 1
ATOM 699 C C . ILE A 1 94 ? 0.739 0.628 -19.062 1.00 79.12 94 ILE A C 1
ATOM 701 O O . ILE A 1 94 ? 1.195 0.398 -20.183 1.00 79.12 94 ILE A O 1
ATOM 705 N N . ILE A 1 95 ? 1.229 1.591 -18.278 1.00 74.12 95 ILE A N 1
ATOM 706 C CA . ILE A 1 95 ? 2.353 2.454 -18.662 1.00 74.12 95 ILE A CA 1
ATOM 707 C C . ILE A 1 95 ? 3.632 1.623 -18.827 1.00 74.12 95 ILE A C 1
ATOM 709 O O . ILE A 1 95 ? 4.317 1.754 -19.840 1.00 74.12 95 ILE A O 1
ATOM 713 N N . CYS A 1 96 ? 3.919 0.723 -17.883 1.00 72.06 96 CYS A N 1
ATOM 714 C CA . CYS A 1 96 ? 5.039 -0.212 -17.981 1.00 72.06 96 CYS A CA 1
ATOM 715 C C . CYS A 1 96 ? 4.949 -1.049 -19.262 1.00 72.06 96 CYS A C 1
ATOM 717 O O . CYS A 1 96 ? 5.907 -1.107 -20.030 1.00 72.06 96 CYS A O 1
ATOM 719 N N . LEU A 1 97 ? 3.786 -1.650 -19.531 1.00 79.00 97 LEU A N 1
ATOM 720 C CA . LEU A 1 97 ? 3.568 -2.490 -20.705 1.00 79.00 97 LEU A CA 1
ATOM 721 C C . LEU A 1 97 ? 3.783 -1.705 -22.005 1.00 79.00 97 LEU A C 1
ATOM 723 O O . LEU A 1 97 ? 4.438 -2.201 -22.920 1.00 79.00 97 LEU A O 1
ATOM 727 N N . SER A 1 98 ? 3.273 -0.473 -22.051 1.00 77.38 98 SER A N 1
ATOM 728 C CA . SER A 1 98 ? 3.362 0.414 -23.216 1.00 77.38 98 SER A CA 1
ATOM 729 C C . SER A 1 98 ? 4.790 0.894 -23.494 1.00 77.38 98 SER A C 1
ATOM 731 O O . SER A 1 98 ? 5.141 1.104 -24.650 1.00 77.38 98 SER A O 1
ATOM 733 N N . LEU A 1 99 ? 5.621 1.059 -22.457 1.00 74.94 99 LEU A N 1
ATOM 734 C CA . LEU A 1 99 ? 6.989 1.580 -22.585 1.00 74.94 99 LEU A CA 1
ATOM 735 C C . LEU A 1 99 ? 8.077 0.494 -22.643 1.00 74.94 99 LEU A C 1
ATOM 737 O O . LEU A 1 99 ? 9.107 0.701 -23.280 1.00 74.94 99 LEU A O 1
ATOM 741 N N . LEU A 1 100 ? 7.896 -0.646 -21.967 1.00 70.31 100 LEU A N 1
ATOM 742 C CA . LEU A 1 100 ? 8.964 -1.634 -21.723 1.00 70.31 100 LEU A CA 1
ATOM 743 C C . LEU A 1 100 ? 8.702 -3.008 -22.358 1.00 70.31 100 LEU A C 1
ATOM 745 O O . LEU A 1 100 ? 9.645 -3.803 -22.494 1.00 70.31 100 LEU A O 1
ATOM 749 N N . GLY A 1 101 ? 7.460 -3.265 -22.782 1.00 68.38 101 GLY A N 1
ATOM 750 C CA . GLY A 1 101 ? 7.006 -4.532 -23.351 1.00 68.38 101 GLY A CA 1
ATOM 751 C C . GLY A 1 101 ? 6.668 -5.605 -22.297 1.00 68.38 101 GLY A C 1
ATOM 752 O O . GLY A 1 101 ? 7.080 -5.506 -21.139 1.00 68.38 101 GLY A O 1
ATOM 753 N N . PRO A 1 102 ? 5.929 -6.663 -22.683 1.00 65.06 102 PRO A N 1
ATOM 754 C CA . PRO A 1 102 ? 5.302 -7.621 -21.758 1.00 65.06 102 PRO A CA 1
ATOM 755 C C . PRO A 1 102 ? 6.265 -8.422 -20.869 1.00 65.06 102 PRO A C 1
ATOM 757 O O . PRO A 1 102 ? 5.856 -8.890 -19.814 1.00 65.06 102 PRO A O 1
ATOM 760 N N . GLY A 1 103 ? 7.538 -8.563 -21.247 1.00 63.28 103 GLY A N 1
ATOM 761 C CA . GLY A 1 103 ? 8.511 -9.374 -20.501 1.00 63.28 103 GLY A CA 1
ATOM 762 C C . GLY A 1 103 ? 9.087 -8.731 -19.232 1.00 63.28 103 GLY A C 1
ATOM 763 O O . GLY A 1 103 ? 9.786 -9.412 -18.491 1.00 63.28 103 GLY A O 1
ATOM 764 N N . ASN A 1 104 ? 8.818 -7.444 -18.982 1.00 59.91 104 ASN A N 1
ATOM 765 C CA . ASN A 1 104 ? 9.466 -6.665 -17.914 1.00 59.91 104 ASN A CA 1
ATOM 766 C C . ASN A 1 104 ? 8.508 -6.141 -16.828 1.00 59.91 104 ASN A C 1
ATOM 768 O O . ASN A 1 104 ? 8.956 -5.470 -15.904 1.00 59.91 104 ASN A O 1
ATOM 772 N N . CYS A 1 105 ? 7.205 -6.413 -16.938 1.00 59.69 105 CYS A N 1
ATOM 773 C CA . CYS A 1 105 ? 6.164 -5.759 -16.140 1.00 59.69 105 CYS A CA 1
ATOM 774 C C . CYS A 1 105 ? 5.416 -6.739 -15.224 1.00 59.69 105 CYS A C 1
ATOM 776 O O . CYS A 1 105 ? 4.185 -6.812 -15.273 1.00 59.69 105 CYS A O 1
ATOM 778 N N . ASN A 1 106 ? 6.144 -7.475 -14.376 1.00 57.19 106 ASN A N 1
ATOM 779 C CA . ASN A 1 106 ? 5.568 -8.345 -13.334 1.00 57.19 106 ASN A CA 1
ATOM 780 C C . ASN A 1 106 ? 5.423 -7.656 -11.977 1.00 57.19 106 ASN A C 1
ATOM 782 O O . ASN A 1 106 ? 5.912 -6.518 -11.821 1.00 57.19 106 ASN A O 1
#

Sequence (106 aa):
MKKLFPTLLAFAPSFALAAPTDFKGLINLTLDHINVALFAILILAWFVVFAKIAGYIGAGGGGDEKKMSAFKQTALFGVLGLAALLVYWGAAKIICLSLLGPGNCN

Secondary structure (DSSP, 8-state):
---SSHHHHTTS--------SSHHHHHHHHHHHHHHHHHHHHHHHHHHHHHHHHHHHHTTTTS-HHHHHHHHHHHHHHHHHHHHHHHHHHHHHHHHHHHH-GGG--

Foldseek 3Di:
DPPPPPVVVVPPPPPPPPPDPDPLVVVLVVLVVVVVVLVVVLVVLVCVLVVLVVVCVVVVVPPDPVSVVVNVVSNVVSVVVNVVSVVVLVVSLVVCCVPNNDVRRD

pLDDT: mean 71.26, std 10.07, range [49.62, 85.56]

Solvent-accessible surface area (backbone atoms only — not comparable to full-atom values): 6292 Å² total; per-residue (Å²): 143,88,8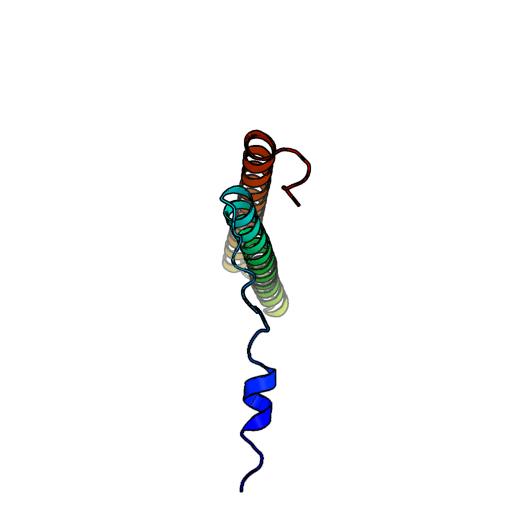1,76,68,70,67,63,64,74,67,51,76,82,72,73,73,77,72,56,94,42,74,70,47,45,51,40,56,50,51,46,52,48,52,54,52,50,51,53,50,51,53,51,52,49,52,54,51,50,51,54,51,50,53,41,60,75,70,60,55,86,79,46,71,72,56,48,53,54,48,53,50,51,52,52,54,47,51,51,51,52,52,52,52,49,51,51,50,52,50,53,48,52,52,39,36,76,75,67,35,82,92,64,61,122

Nearest PDB structures (foldseek):
  4afl-assembly1_C  TM=8.505E-01  e=3.171E+00  Homo sapiens

Radius of gyration: 21.42 Å; Cα contacts (8 Å, |Δi|>4): 32; chains: 1; bounding box: 59×21×51 Å

Mean predicted aligned error: 13.82 Å